Protein AF-D3HSM4-F1 (afdb_monomer)

Secondary structure (DSSP, 8-state):
--HHHHHHHHHHHHHHHHTTS-HHHHHHHHTTSS---SS--------------------------

Sequence (65 aa):
MKREQVIESLVKQFAENLKNLSDETLQDVESGKLVISLTPDVGKEAGGMARLTTKTTTKSTQLMK

Structure (mmCIF, N/CA/C/O backbone):
data_AF-D3HSM4-F1
#
_entry.id   AF-D3HSM4-F1
#
loop_
_atom_site.group_PDB
_atom_site.id
_atom_site.type_symbol
_atom_site.label_atom_id
_atom_site.label_alt_id
_atom_site.label_comp_id
_atom_site.label_asym_id
_atom_site.label_entity_id
_atom_site.label_seq_id
_atom_site.pdbx_PDB_ins_code
_atom_site.Cartn_x
_atom_site.Cartn_y
_atom_site.Cartn_z
_atom_site.occupancy
_atom_site.B_iso_or_equiv
_atom_site.auth_seq_id
_atom_site.auth_comp_id
_atom_site.auth_asym_id
_atom_site.auth_atom_id
_atom_site.pdbx_PDB_model_num
ATOM 1 N N . MET A 1 1 ? -6.333 -6.226 20.427 1.00 64.81 1 MET A N 1
ATOM 2 C CA . MET A 1 1 ? -6.163 -5.019 19.585 1.00 64.81 1 MET A CA 1
ATOM 3 C C . MET A 1 1 ? -7.531 -4.523 19.149 1.00 64.81 1 MET A C 1
ATOM 5 O O . MET A 1 1 ? -8.390 -5.361 18.899 1.00 64.81 1 MET A O 1
ATOM 9 N N . LYS A 1 2 ? -7.756 -3.205 19.090 1.00 89.25 2 LYS A N 1
ATOM 10 C CA . LYS A 1 2 ? -8.992 -2.637 18.522 1.00 89.25 2 LYS A CA 1
ATOM 11 C C . LYS A 1 2 ? -8.861 -2.598 16.998 1.00 89.25 2 LYS A C 1
ATOM 13 O O . LYS A 1 2 ? -7.785 -2.269 16.501 1.00 89.25 2 LYS A O 1
ATOM 18 N N . ARG A 1 3 ? -9.919 -2.956 16.267 1.00 92.38 3 ARG A N 1
ATOM 19 C CA . ARG A 1 3 ? -9.910 -3.057 14.794 1.00 92.38 3 ARG A CA 1
ATOM 20 C C . ARG A 1 3 ? -9.432 -1.756 14.147 1.00 92.38 3 ARG A C 1
ATOM 22 O O . ARG A 1 3 ? -8.632 -1.782 13.220 1.00 92.38 3 ARG A O 1
ATOM 29 N N . GLU A 1 4 ? -9.879 -0.634 14.686 1.00 94.75 4 GLU A N 1
ATOM 30 C CA . GLU A 1 4 ? -9.610 0.711 14.184 1.00 94.75 4 GLU A CA 1
ATOM 31 C C . GLU A 1 4 ? -8.113 1.041 14.253 1.00 94.75 4 GLU A C 1
ATOM 33 O O . GLU A 1 4 ? -7.546 1.558 13.298 1.00 94.75 4 GLU A O 1
ATOM 38 N N . GLN A 1 5 ? -7.448 0.648 15.343 1.00 92.44 5 GLN A N 1
ATOM 39 C CA . GLN A 1 5 ? -6.008 0.859 15.527 1.00 92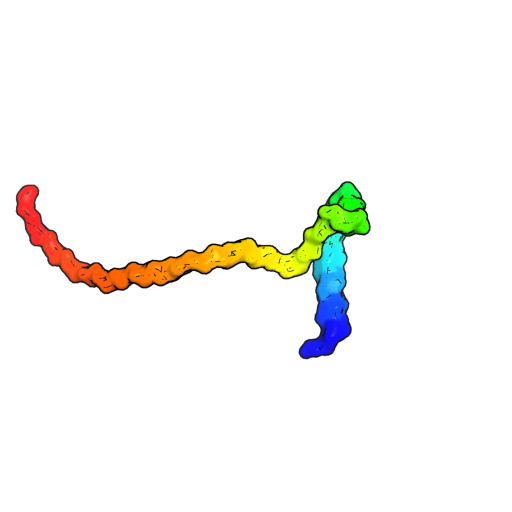.44 5 GLN A CA 1
ATOM 40 C C . GLN A 1 5 ? -5.176 0.044 14.530 1.00 92.44 5 GLN A C 1
ATOM 42 O O . GLN A 1 5 ? -4.127 0.497 14.077 1.00 92.44 5 GLN A O 1
ATOM 47 N N . VAL A 1 6 ? -5.642 -1.160 14.181 1.00 88.75 6 VAL A N 1
ATOM 48 C CA . VAL A 1 6 ? -4.981 -2.009 13.180 1.00 88.75 6 VAL A CA 1
ATOM 49 C C . VAL A 1 6 ? -5.103 -1.381 11.794 1.00 88.75 6 VAL A C 1
ATOM 51 O O . VAL A 1 6 ? -4.102 -1.268 11.094 1.00 88.75 6 VAL A O 1
ATOM 54 N N . ILE A 1 7 ? -6.298 -0.915 11.421 1.00 87.38 7 ILE A N 1
ATOM 55 C CA . ILE A 1 7 ? -6.528 -0.241 10.136 1.00 87.38 7 ILE A CA 1
ATOM 56 C C . ILE A 1 7 ? -5.660 1.017 10.027 1.00 87.38 7 ILE A C 1
ATOM 58 O O . ILE A 1 7 ? -4.969 1.198 9.027 1.00 87.38 7 ILE A O 1
ATOM 62 N N . GLU A 1 8 ? -5.636 1.854 11.066 1.00 92.06 8 GLU A N 1
ATOM 63 C CA . GLU A 1 8 ? -4.820 3.072 11.075 1.00 92.06 8 GLU A CA 1
ATOM 64 C C . GLU A 1 8 ? -3.324 2.757 10.918 1.00 92.06 8 GLU A C 1
ATOM 66 O O . GLU A 1 8 ? -2.615 3.433 10.171 1.00 92.06 8 GLU A O 1
ATOM 71 N N . SER A 1 9 ? -2.842 1.703 11.582 1.00 91.56 9 SER A N 1
ATOM 72 C CA . SER A 1 9 ? -1.455 1.257 11.446 1.00 91.56 9 SER A CA 1
ATOM 73 C C . SER A 1 9 ? -1.131 0.800 10.021 1.00 91.56 9 SER A C 1
ATOM 75 O O . SER A 1 9 ? -0.089 1.182 9.490 1.00 91.56 9 SER A O 1
ATOM 77 N N . LEU A 1 10 ? -2.024 0.038 9.384 1.00 88.00 10 LEU A N 1
ATOM 78 C CA . LEU A 1 10 ? -1.838 -0.435 8.010 1.00 88.00 10 LEU A CA 1
ATOM 79 C C . LEU A 1 10 ? -1.803 0.728 7.011 1.00 88.00 10 LEU A C 1
ATOM 81 O O . LEU A 1 10 ? -0.909 0.783 6.170 1.00 88.00 10 LEU A O 1
ATOM 85 N N . VAL A 1 11 ? -2.714 1.697 7.138 1.00 88.75 11 VAL A N 1
ATOM 86 C CA . VAL A 1 11 ? -2.734 2.888 6.271 1.00 88.75 11 VAL A CA 1
ATOM 87 C C . VAL A 1 11 ? -1.459 3.717 6.438 1.00 88.75 11 VAL A C 1
ATOM 89 O O . VAL A 1 11 ? -0.881 4.150 5.443 1.00 88.75 11 VAL A O 1
ATOM 92 N N . LYS A 1 12 ? -0.970 3.899 7.674 1.00 90.94 12 LYS A N 1
ATOM 93 C CA . LYS A 1 12 ? 0.297 4.608 7.925 1.00 90.94 12 LYS A CA 1
ATOM 94 C C . LYS A 1 12 ? 1.483 3.903 7.276 1.00 90.94 12 LYS A C 1
ATOM 96 O O . LYS A 1 12 ? 2.277 4.553 6.607 1.00 90.94 12 LYS A O 1
ATOM 101 N N . GLN A 1 13 ? 1.585 2.584 7.437 1.00 87.19 13 GLN A N 1
ATOM 102 C CA . GLN A 1 13 ? 2.650 1.802 6.804 1.00 87.19 13 GLN A CA 1
ATOM 103 C C . GLN A 1 13 ? 2.592 1.909 5.279 1.00 87.19 13 GLN A C 1
ATOM 105 O O . GLN A 1 13 ? 3.623 2.066 4.633 1.00 87.19 13 GLN A O 1
ATOM 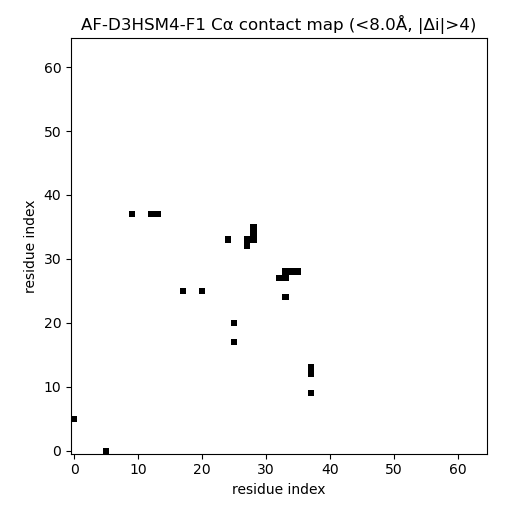110 N N . PHE A 1 14 ? 1.395 1.877 4.698 1.00 86.75 14 PHE A N 1
ATOM 111 C CA . PHE A 1 14 ? 1.219 2.052 3.260 1.00 86.75 14 PHE A CA 1
ATOM 112 C C . PHE A 1 14 ? 1.687 3.433 2.791 1.00 86.75 14 PHE A C 1
ATOM 114 O O . PHE A 1 14 ? 2.497 3.528 1.873 1.00 86.75 14 PHE A O 1
ATOM 121 N N . ALA A 1 15 ? 1.255 4.498 3.468 1.00 88.69 15 ALA A N 1
ATOM 122 C CA . ALA A 1 15 ? 1.630 5.866 3.122 1.00 88.69 15 ALA A CA 1
ATOM 123 C C . ALA A 1 15 ? 3.148 6.111 3.209 1.00 88.69 15 ALA A C 1
ATOM 125 O O . ALA A 1 15 ? 3.715 6.752 2.326 1.00 88.69 15 ALA A O 1
ATOM 126 N N . GLU A 1 16 ? 3.821 5.579 4.233 1.00 87.94 16 GLU A N 1
ATOM 127 C CA . GLU A 1 16 ? 5.281 5.701 4.357 1.00 87.94 16 GLU A CA 1
ATOM 128 C C . GLU A 1 16 ? 6.028 4.978 3.226 1.00 87.94 16 GLU A C 1
ATOM 130 O O . GLU A 1 16 ? 7.039 5.488 2.746 1.00 87.94 16 GLU A O 1
ATOM 135 N N . ASN A 1 17 ? 5.513 3.844 2.738 1.00 83.06 17 ASN A N 1
ATOM 136 C CA . ASN A 1 17 ? 6.099 3.145 1.589 1.00 83.06 17 ASN A CA 1
ATOM 137 C C . ASN A 1 17 ? 5.928 3.917 0.268 1.00 83.06 17 ASN A C 1
ATOM 139 O O . ASN A 1 17 ? 6.774 3.801 -0.616 1.00 83.06 17 ASN A O 1
ATOM 143 N N . LEU A 1 18 ? 4.869 4.725 0.131 1.00 86.25 18 LEU A N 1
ATOM 144 C CA . LEU A 1 18 ? 4.614 5.521 -1.075 1.00 86.25 18 LEU A CA 1
ATOM 145 C C . LEU A 1 18 ? 5.455 6.798 -1.164 1.00 86.25 18 LEU A C 1
ATOM 147 O O . LEU A 1 18 ? 5.771 7.237 -2.265 1.00 86.25 18 LEU A O 1
ATOM 151 N N . LYS A 1 19 ? 5.821 7.402 -0.027 1.00 86.75 19 LYS A N 1
ATOM 152 C CA . LYS A 1 19 ? 6.457 8.735 0.028 1.00 86.75 19 LYS A CA 1
ATOM 153 C C . LYS A 1 19 ? 7.736 8.884 -0.798 1.00 86.75 19 LYS A C 1
ATOM 155 O O . LYS A 1 19 ? 8.077 10.002 -1.161 1.00 86.75 19 LYS A O 1
ATOM 160 N N . ASN A 1 20 ? 8.444 7.785 -1.049 1.00 85.75 20 ASN A N 1
ATOM 161 C CA . ASN A 1 20 ? 9.722 7.787 -1.764 1.00 85.75 20 ASN A CA 1
ATOM 162 C C . ASN A 1 20 ? 9.615 7.231 -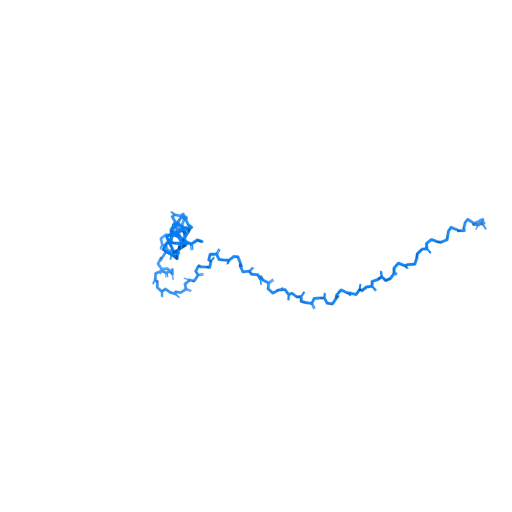3.192 1.00 85.75 20 ASN A C 1
ATOM 164 O O . ASN A 1 20 ? 10.640 7.048 -3.849 1.00 85.75 20 ASN A O 1
ATOM 168 N N . LEU A 1 21 ? 8.406 6.911 -3.661 1.00 87.19 21 LEU A N 1
ATOM 169 C CA . LEU A 1 21 ? 8.193 6.458 -5.031 1.00 87.19 21 LEU A CA 1
ATOM 170 C C . LEU A 1 21 ? 8.255 7.640 -6.002 1.00 87.19 21 LEU A C 1
ATOM 172 O O . LEU A 1 21 ? 7.960 8.776 -5.641 1.00 87.19 21 LEU A O 1
ATOM 176 N N . SER A 1 22 ? 8.639 7.359 -7.247 1.00 91.44 22 SER A N 1
ATOM 177 C CA . SER A 1 22 ? 8.557 8.348 -8.321 1.00 91.44 22 SER A CA 1
ATOM 178 C C . SER A 1 22 ? 7.101 8.648 -8.675 1.00 91.44 22 SER A C 1
ATOM 180 O O . SER A 1 22 ? 6.232 7.787 -8.527 1.00 91.44 22 SER A O 1
ATOM 182 N N . ASP A 1 23 ? 6.852 9.835 -9.228 1.00 92.62 23 ASP A N 1
ATOM 183 C CA . ASP A 1 23 ? 5.518 10.241 -9.687 1.00 92.62 23 ASP A CA 1
ATOM 184 C C . ASP A 1 23 ? 4.922 9.250 -10.702 1.00 92.62 23 ASP A C 1
ATOM 186 O O . ASP A 1 23 ? 3.738 8.932 -10.635 1.00 92.62 23 ASP A O 1
ATOM 190 N N . GLU A 1 24 ? 5.749 8.703 -11.600 1.00 91.50 24 GLU A N 1
ATOM 191 C CA . GLU A 1 24 ? 5.348 7.666 -12.563 1.00 91.50 24 GLU A CA 1
ATOM 192 C C . GLU A 1 24 ? 4.849 6.398 -11.853 1.00 91.50 24 GLU A C 1
ATOM 194 O O . GLU A 1 24 ? 3.774 5.884 -12.157 1.00 91.50 24 GLU A O 1
ATOM 199 N N . THR A 1 25 ? 5.579 5.938 -10.834 1.00 86.88 25 THR A N 1
ATOM 200 C CA . THR A 1 25 ? 5.182 4.756 -10.056 1.00 86.88 25 THR A CA 1
ATOM 201 C C . THR A 1 25 ? 3.915 5.038 -9.245 1.00 86.88 25 THR A C 1
ATOM 203 O O . THR A 1 25 ? 3.054 4.169 -9.127 1.00 86.88 25 THR A O 1
ATOM 206 N N . LEU A 1 26 ? 3.762 6.252 -8.703 1.00 90.12 26 LEU A N 1
ATOM 207 C CA . LEU A 1 26 ? 2.551 6.662 -7.987 1.00 90.12 26 LEU A CA 1
ATOM 208 C C . LEU A 1 26 ? 1.321 6.680 -8.903 1.00 90.12 26 LEU A C 1
ATOM 210 O O . LEU A 1 26 ? 0.262 6.208 -8.489 1.00 90.12 26 LEU A O 1
ATOM 214 N N . GLN A 1 27 ? 1.460 7.147 -10.147 1.00 90.75 27 GLN A N 1
ATOM 215 C CA . GLN A 1 27 ? 0.388 7.083 -11.148 1.00 90.75 27 GLN A CA 1
ATOM 216 C C . GLN A 1 27 ? 0.007 5.639 -11.497 1.00 90.75 27 GLN A C 1
ATOM 218 O O . GLN A 1 27 ? -1.174 5.327 -11.682 1.00 90.75 27 GLN A O 1
ATOM 223 N N . ASP A 1 28 ? 0.975 4.727 -11.554 1.00 88.62 28 ASP A N 1
ATOM 224 C CA . ASP A 1 28 ? 0.694 3.308 -11.774 1.00 88.62 28 ASP A CA 1
ATOM 225 C C . ASP A 1 28 ? -0.020 2.654 -10.577 1.00 88.62 28 ASP A C 1
ATOM 227 O O . ASP A 1 28 ? -0.901 1.811 -10.775 1.00 88.62 28 ASP A O 1
ATOM 231 N N . VAL A 1 29 ? 0.284 3.076 -9.345 1.00 86.00 29 VAL A N 1
ATOM 232 C CA . VAL A 1 29 ? -0.460 2.662 -8.139 1.00 86.00 29 VAL A CA 1
ATOM 233 C C . VAL A 1 29 ? -1.885 3.218 -8.156 1.00 86.00 29 VAL A C 1
ATOM 235 O O . VAL A 1 29 ? -2.834 2.470 -7.924 1.00 86.00 29 VAL A O 1
ATOM 238 N N . GLU A 1 30 ? -2.061 4.507 -8.463 1.00 86.88 30 GLU A N 1
ATOM 239 C CA . GLU A 1 30 ? -3.378 5.158 -8.530 1.00 86.88 30 GLU A CA 1
ATOM 240 C C . GLU A 1 30 ? -4.263 4.541 -9.621 1.00 86.88 30 GLU A C 1
ATOM 242 O O . GLU A 1 30 ? -5.446 4.279 -9.402 1.00 86.88 30 GLU A O 1
ATOM 247 N N . SER A 1 31 ? -3.680 4.244 -10.784 1.00 89.31 31 SER A N 1
ATOM 248 C CA . SER A 1 31 ? -4.389 3.598 -11.894 1.00 89.31 31 SER A CA 1
ATOM 249 C C . SER A 1 31 ? -4.681 2.110 -11.660 1.00 89.31 31 SER A C 1
ATOM 251 O O . SER A 1 31 ? -5.324 1.476 -12.500 1.00 89.31 31 SER A O 1
ATOM 253 N N . G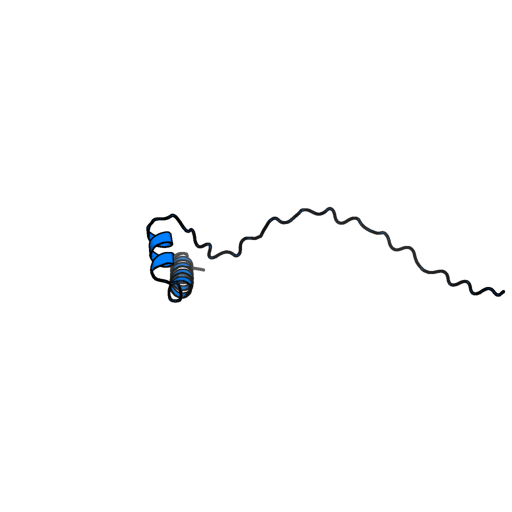LY A 1 32 ? -4.224 1.539 -10.539 1.00 81.88 32 GLY A N 1
ATOM 254 C CA . GLY A 1 32 ? -4.423 0.134 -10.183 1.00 81.88 32 GLY A CA 1
ATOM 255 C C . GLY A 1 32 ? -3.586 -0.846 -11.009 1.00 81.88 32 GLY A C 1
ATOM 256 O O . GLY A 1 32 ? -3.792 -2.057 -10.914 1.00 81.88 32 GLY A O 1
ATOM 257 N N . LYS A 1 33 ? -2.642 -0.347 -11.816 1.00 82.06 33 LYS A N 1
ATOM 258 C CA . LYS A 1 33 ? -1.693 -1.172 -12.578 1.00 82.06 33 LYS A CA 1
ATOM 259 C C . LYS A 1 33 ? -0.631 -1.794 -11.677 1.00 82.06 33 LYS A C 1
ATOM 261 O O . LYS A 1 33 ? -0.141 -2.880 -11.985 1.00 82.06 33 LYS A O 1
ATOM 266 N N . LEU A 1 34 ? -0.294 -1.123 -10.575 1.00 77.81 3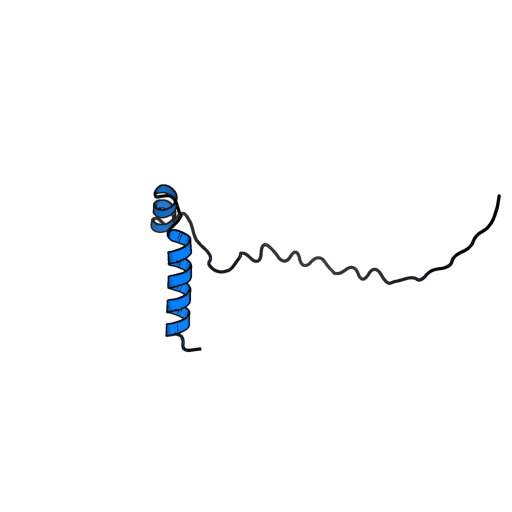4 LEU A N 1
ATOM 267 C CA . LEU A 1 34 ? 0.652 -1.600 -9.573 1.00 77.81 34 LEU A CA 1
ATOM 268 C C . LEU A 1 34 ? -0.053 -1.833 -8.230 1.00 77.81 34 LEU A C 1
ATOM 270 O O . LEU A 1 34 ? -0.698 -0.940 -7.687 1.00 77.81 34 LEU A O 1
ATOM 274 N N . VAL A 1 35 ? 0.103 -3.035 -7.670 1.00 76.69 35 VAL A N 1
ATOM 275 C CA . VAL A 1 35 ? -0.422 -3.399 -6.345 1.00 76.69 35 VAL A CA 1
ATOM 276 C C . VAL A 1 35 ? 0.727 -3.445 -5.346 1.00 76.69 35 VAL A C 1
ATOM 278 O O . VAL A 1 35 ? 1.703 -4.162 -5.554 1.00 76.69 35 VAL A O 1
ATOM 281 N N . ILE A 1 36 ? 0.598 -2.717 -4.236 1.00 70.81 36 ILE A N 1
ATOM 282 C CA . ILE A 1 36 ? 1.573 -2.735 -3.140 1.00 70.81 36 ILE A CA 1
ATOM 283 C C . ILE A 1 36 ? 1.011 -3.574 -1.993 1.00 70.81 36 ILE A C 1
ATOM 285 O O . ILE A 1 36 ? 0.015 -3.216 -1.364 1.00 70.81 36 ILE A O 1
ATOM 289 N N . SER A 1 37 ? 1.667 -4.702 -1.724 1.00 73.50 37 SER A N 1
ATOM 290 C CA . SER A 1 37 ? 1.358 -5.573 -0.592 1.00 73.50 37 SER A CA 1
ATOM 291 C C . SER A 1 37 ? 2.182 -5.160 0.627 1.00 73.50 37 SER A C 1
ATOM 293 O O . SER A 1 37 ? 3.407 -5.111 0.568 1.00 73.50 37 SER A O 1
ATOM 295 N N . LEU A 1 38 ? 1.507 -4.888 1.747 1.00 71.81 38 LEU A N 1
ATOM 296 C CA . LEU A 1 38 ? 2.157 -4.624 3.040 1.00 71.81 38 LEU A CA 1
ATOM 297 C C . LEU A 1 38 ? 2.749 -5.889 3.662 1.00 71.81 38 LEU A C 1
ATOM 29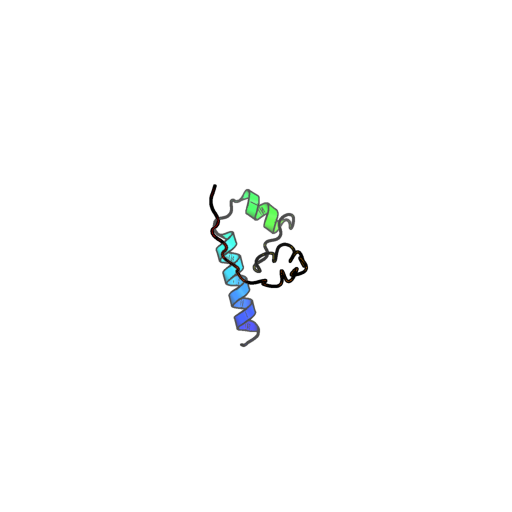9 O O . LEU A 1 38 ? 3.695 -5.830 4.443 1.00 71.81 38 LEU A O 1
ATOM 303 N N . THR A 1 39 ? 2.169 -7.041 3.338 1.00 72.94 39 THR A N 1
ATOM 304 C CA . THR A 1 39 ? 2.724 -8.334 3.710 1.00 72.94 39 THR A CA 1
ATOM 305 C C . THR A 1 39 ? 3.815 -8.704 2.715 1.00 72.94 39 THR A C 1
ATOM 307 O O . THR A 1 39 ? 3.538 -8.669 1.510 1.00 72.94 39 THR A O 1
ATOM 310 N N . PRO A 1 40 ? 5.028 -9.064 3.177 1.00 61.19 40 PRO A N 1
ATOM 311 C CA . PRO A 1 40 ? 6.030 -9.617 2.285 1.00 61.19 40 PRO A CA 1
ATOM 312 C C . PRO A 1 40 ? 5.418 -10.824 1.588 1.00 61.19 40 PRO A C 1
ATOM 314 O O . PRO A 1 40 ? 4.777 -11.659 2.232 1.00 61.19 40 PRO A O 1
ATOM 317 N N . ASP A 1 41 ? 5.578 -10.871 0.269 1.00 63.50 41 ASP A N 1
ATOM 318 C CA . ASP A 1 41 ? 5.171 -12.020 -0.516 1.00 63.50 41 ASP A CA 1
ATOM 319 C C . ASP A 1 41 ? 5.918 -13.217 0.080 1.00 63.50 41 ASP A C 1
ATOM 321 O O . ASP A 1 41 ? 7.154 -13.265 0.057 1.00 63.50 41 ASP A O 1
ATOM 325 N N . VAL A 1 42 ? 5.194 -14.145 0.708 1.00 62.97 42 VAL A N 1
ATOM 326 C CA . VAL A 1 42 ? 5.757 -15.436 1.105 1.00 62.97 42 VAL A CA 1
ATOM 327 C C . VAL A 1 42 ? 5.947 -16.206 -0.189 1.00 62.97 42 VAL A C 1
ATOM 329 O O . VAL A 1 42 ? 5.139 -17.049 -0.573 1.00 62.97 42 VAL A O 1
ATOM 332 N N . GLY A 1 43 ? 6.979 -15.799 -0.930 1.00 56.91 43 GLY A N 1
ATOM 333 C CA . GLY A 1 43 ? 7.306 -16.303 -2.245 1.00 56.91 43 GLY A CA 1
ATOM 334 C C . GLY A 1 43 ? 7.417 -17.803 -2.129 1.00 56.91 43 GLY A C 1
ATOM 335 O O . GLY A 1 43 ? 8.359 -18.280 -1.511 1.00 56.91 43 GLY A O 1
ATOM 336 N N . LYS A 1 44 ? 6.390 -18.486 -2.650 1.00 60.81 44 LYS A N 1
ATOM 337 C CA . LYS A 1 44 ? 6.213 -19.936 -2.706 1.00 60.81 44 LYS A CA 1
ATOM 338 C C . LYS A 1 44 ? 7.073 -20.659 -1.672 1.00 60.81 44 LYS A C 1
ATOM 340 O O . LYS A 1 44 ? 8.224 -20.977 -1.968 1.00 60.81 44 LYS A O 1
ATOM 345 N N . GLU A 1 45 ? 6.509 -20.995 -0.510 1.00 61.41 45 GLU A N 1
ATOM 346 C CA . GLU A 1 45 ? 7.009 -22.149 0.238 1.00 61.41 45 GLU A CA 1
ATOM 347 C C . GLU A 1 45 ? 7.014 -23.328 -0.740 1.00 61.41 45 GLU A C 1
ATOM 349 O O . GLU A 1 45 ? 6.004 -23.987 -0.991 1.00 61.41 45 GLU A O 1
ATOM 354 N N . ALA A 1 46 ? 8.160 -23.560 -1.377 1.00 61.56 46 ALA A N 1
ATOM 355 C CA . ALA A 1 46 ? 8.445 -24.819 -2.000 1.00 61.56 46 ALA A CA 1
ATOM 356 C C . ALA A 1 46 ? 8.439 -25.780 -0.820 1.00 61.56 46 ALA A C 1
ATOM 358 O O . ALA A 1 46 ? 9.393 -25.806 -0.044 1.00 61.56 46 ALA A O 1
ATOM 359 N N . GLY A 1 47 ? 7.329 -26.500 -0.644 1.00 56.56 47 GLY A N 1
ATOM 360 C CA . GLY A 1 47 ? 7.216 -27.658 0.232 1.00 56.56 47 GLY A CA 1
ATOM 361 C C . GLY A 1 47 ? 8.194 -28.729 -0.240 1.00 56.56 47 GLY A C 1
ATOM 362 O O . GLY A 1 47 ? 7.808 -29.761 -0.781 1.00 56.56 47 GLY A O 1
ATOM 363 N N . GLY A 1 48 ? 9.485 -28.444 -0.108 1.00 52.88 48 GLY A N 1
ATOM 364 C CA . GLY A 1 48 ? 10.569 -29.365 -0.318 1.00 52.88 48 GLY A CA 1
ATOM 365 C C . GLY A 1 48 ? 10.512 -30.321 0.847 1.00 52.88 48 GLY A C 1
ATOM 366 O O . GLY A 1 48 ? 10.897 -29.975 1.960 1.00 52.88 48 GLY A O 1
ATOM 367 N N . MET A 1 49 ? 9.972 -31.505 0.574 1.00 53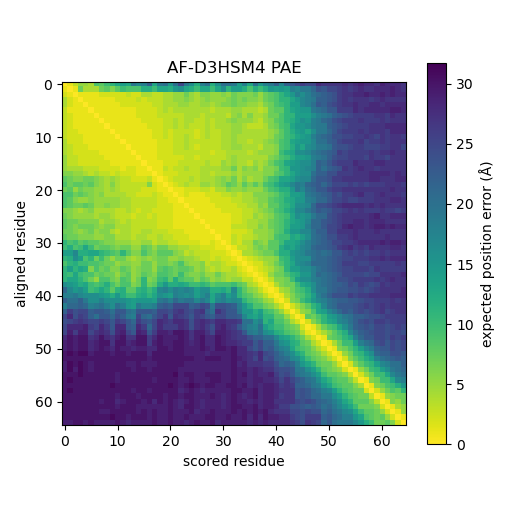.38 49 MET A N 1
ATOM 368 C CA . MET A 1 49 ? 10.073 -32.691 1.407 1.00 53.38 49 MET A CA 1
ATOM 369 C C . MET A 1 49 ? 11.415 -32.670 2.148 1.00 53.38 49 MET A C 1
ATOM 371 O O . MET A 1 49 ? 12.474 -32.775 1.522 1.00 53.38 49 MET A O 1
ATOM 375 N N . ALA A 1 50 ? 11.380 -32.518 3.472 1.00 54.19 50 ALA A N 1
ATOM 376 C CA . ALA A 1 50 ? 12.550 -32.736 4.300 1.00 54.19 50 ALA A CA 1
ATOM 377 C C . ALA A 1 50 ? 12.939 -34.207 4.120 1.00 54.19 50 ALA A C 1
ATOM 379 O O . ALA A 1 50 ? 12.397 -35.101 4.769 1.00 54.19 50 ALA A O 1
ATOM 380 N N . ARG A 1 51 ? 13.841 -34.487 3.175 1.00 52.84 51 ARG A N 1
ATOM 381 C CA . ARG A 1 51 ? 14.486 -35.787 3.080 1.00 52.84 51 ARG A CA 1
ATOM 382 C C . ARG A 1 51 ? 15.313 -35.905 4.351 1.00 52.84 51 ARG A C 1
ATOM 384 O O . ARG A 1 51 ? 16.385 -35.317 4.448 1.00 52.84 51 ARG A O 1
ATOM 391 N N . LEU A 1 52 ? 14.772 -36.624 5.332 1.00 56.12 52 LEU A N 1
ATOM 392 C CA . LEU A 1 52 ? 15.499 -37.096 6.500 1.00 56.12 52 LEU A CA 1
ATOM 393 C C . LEU A 1 52 ? 16.714 -37.872 5.985 1.00 56.12 52 LEU A C 1
ATOM 395 O O . LEU A 1 52 ? 16.615 -39.046 5.631 1.00 56.12 52 LEU A O 1
ATOM 399 N N . THR A 1 53 ? 17.865 -37.213 5.890 1.00 51.62 53 THR A N 1
ATOM 400 C CA . THR A 1 53 ? 19.136 -37.913 5.782 1.00 51.62 53 THR A CA 1
ATOM 401 C C . THR A 1 53 ? 19.438 -38.421 7.182 1.00 51.62 53 THR A C 1
ATOM 403 O O . THR A 1 53 ? 19.912 -37.714 8.069 1.00 51.62 53 THR A O 1
ATOM 406 N N . THR A 1 54 ? 19.037 -39.666 7.417 1.00 46.19 54 THR A N 1
ATOM 407 C CA . THR A 1 54 ? 19.377 -40.409 8.623 1.00 46.19 54 THR A CA 1
ATOM 408 C C . THR A 1 54 ? 20.887 -40.360 8.823 1.00 46.19 54 THR A C 1
ATOM 410 O O . THR A 1 54 ? 21.652 -40.817 7.973 1.00 46.19 54 THR A O 1
ATOM 413 N N . LYS A 1 55 ? 21.306 -39.805 9.963 1.00 48.62 55 LYS A N 1
ATOM 414 C CA . LYS A 1 55 ? 22.645 -39.980 10.528 1.00 48.62 55 LYS A CA 1
ATOM 415 C C . LYS A 1 55 ? 23.043 -41.459 10.476 1.00 48.62 55 LYS A C 1
ATOM 417 O O . LYS A 1 55 ? 22.395 -42.279 11.118 1.00 48.62 55 LYS A O 1
ATOM 422 N N . THR A 1 56 ? 24.177 -41.760 9.855 1.00 44.19 56 THR A N 1
ATOM 423 C CA . THR A 1 56 ? 24.998 -42.924 10.216 1.00 44.19 56 THR A CA 1
ATOM 424 C C . THR A 1 56 ? 26.439 -42.479 10.416 1.00 44.19 56 THR A C 1
ATOM 426 O O . THR A 1 56 ? 27.225 -42.356 9.485 1.00 44.19 56 THR A O 1
ATOM 429 N N . THR A 1 57 ? 26.710 -42.139 11.673 1.00 40.72 57 THR A N 1
ATOM 430 C CA . THR A 1 57 ? 27.869 -42.505 12.495 1.00 40.72 57 THR A CA 1
ATOM 431 C C . 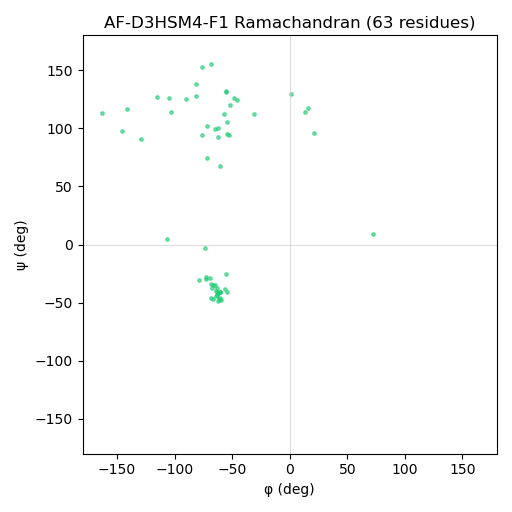THR A 1 57 ? 29.082 -43.136 11.793 1.00 40.72 57 THR A C 1
ATOM 433 O O . THR A 1 57 ? 29.047 -44.278 11.348 1.00 40.72 57 THR A O 1
ATOM 436 N N . THR A 1 58 ? 30.180 -42.381 11.828 1.00 45.12 58 THR A N 1
ATOM 437 C CA . THR A 1 58 ? 31.557 -42.749 12.202 1.00 45.12 58 THR A CA 1
ATOM 438 C C . THR A 1 58 ? 31.922 -44.240 12.269 1.00 45.12 58 THR A C 1
ATOM 440 O O . THR A 1 58 ? 31.522 -44.921 13.210 1.00 45.12 58 THR A O 1
ATOM 443 N N . LYS A 1 59 ? 32.867 -44.678 11.422 1.00 44.59 59 LYS A N 1
ATOM 444 C CA . LYS A 1 59 ? 34.026 -45.477 11.870 1.00 44.59 59 LYS A CA 1
ATOM 445 C C . LYS A 1 59 ? 35.292 -45.069 11.112 1.00 44.59 59 LYS A C 1
ATOM 447 O O . LYS A 1 59 ? 35.387 -45.207 9.900 1.00 44.59 59 LYS A O 1
ATOM 452 N N . SER A 1 60 ? 36.237 -44.548 11.889 1.00 52.09 60 SER A N 1
ATOM 453 C CA . SER A 1 60 ? 37.663 -44.473 11.586 1.00 52.09 60 SER A CA 1
ATOM 454 C C . SER A 1 60 ? 38.204 -45.869 11.277 1.00 52.09 60 SER A C 1
ATOM 456 O O . SER A 1 60 ? 37.987 -46.773 12.083 1.00 52.09 60 SER A O 1
ATOM 458 N N . THR A 1 61 ? 38.945 -46.014 10.174 1.00 45.19 61 THR A N 1
ATOM 459 C CA . THR A 1 61 ? 39.969 -47.058 10.042 1.00 45.19 61 THR A CA 1
ATOM 460 C C . THR A 1 61 ? 41.129 -46.534 9.198 1.00 45.19 61 THR A C 1
ATOM 462 O O . THR A 1 61 ? 41.103 -46.526 7.971 1.00 45.19 61 THR A O 1
ATOM 465 N N . GLN A 1 62 ? 42.158 -46.079 9.902 1.00 48.72 62 GLN A N 1
ATOM 466 C CA . GLN A 1 62 ? 43.557 -46.096 9.490 1.00 48.72 62 GLN A CA 1
ATOM 467 C C . GLN A 1 62 ? 43.942 -47.488 8.958 1.00 48.72 62 GLN A C 1
ATOM 469 O O . GLN A 1 62 ? 43.792 -48.452 9.703 1.00 48.72 62 GLN A O 1
ATOM 474 N N . LEU A 1 63 ? 44.489 -47.609 7.739 1.00 50.06 63 LEU A N 1
ATOM 475 C CA . LEU A 1 63 ? 45.487 -48.647 7.437 1.00 50.06 63 LEU A CA 1
ATOM 476 C C . LEU A 1 63 ? 46.282 -48.367 6.146 1.00 50.06 63 LEU A C 1
ATOM 478 O O . LEU A 1 63 ? 45.749 -48.378 5.044 1.00 50.06 63 LEU A O 1
ATOM 482 N N . MET A 1 64 ? 47.571 -48.120 6.373 1.00 39.12 64 MET A N 1
ATOM 483 C CA . MET A 1 64 ? 48.770 -48.338 5.552 1.00 39.12 64 MET A CA 1
ATOM 484 C C . MET A 1 64 ? 48.592 -48.933 4.143 1.00 39.12 64 MET A C 1
ATOM 486 O O . MET A 1 64 ? 48.096 -50.053 4.001 1.00 39.12 64 MET A O 1
ATOM 490 N N . LYS A 1 65 ? 49.196 -48.271 3.150 1.00 44.72 65 LYS A N 1
ATOM 491 C CA . LYS A 1 65 ? 50.377 -48.760 2.410 1.00 44.72 65 LYS A CA 1
ATOM 492 C C . LYS A 1 65 ? 51.019 -47.623 1.624 1.00 44.72 65 LYS A C 1
ATOM 494 O O . LYS A 1 65 ? 50.256 -46.829 1.038 1.00 44.72 65 LYS A O 1
#

Foldseek 3Di:
DDPVVVVVVVVVLVVVVCPPDDPVVVVCVVVVVDDDDPDPPPPDPPPPPPPPPDDDDDDDDDDDD

Organism: Legionella longbeachae serogroup 1 (strain NSW150) (NCBI:txid661367)

pLDDT: mean 72.27, std 17.86, range [39.12, 94.75]

Radius of gyration: 25.89 Å; Cα contacts (8 Å, |Δi|>4): 12; chains: 1; bounding box: 60×59×32 Å

Mean predicted aligned error: 15.41 Å

Solvent-accessible surface area (backbone atoms only — not comparable to full-atom values): 4558 Å² total; per-residue (Å²): 134,59,71,67,61,54,52,54,49,52,53,51,54,52,52,64,68,52,73,80,54,52,71,69,58,50,50,33,39,74,71,64,78,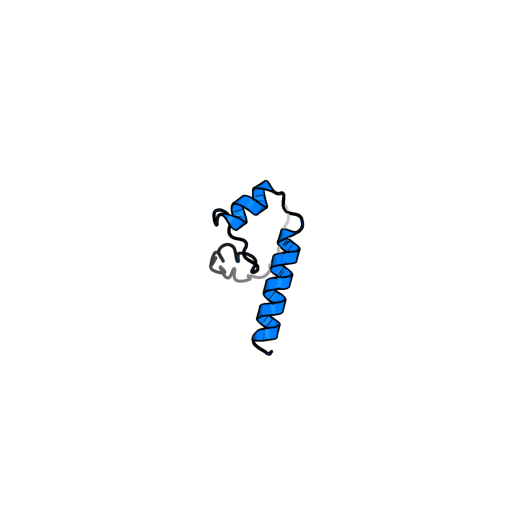42,84,86,70,90,62,78,78,76,72,70,81,72,83,68,75,82,75,79,77,75,86,79,82,87,80,89,76,91,79,90,132